Protein AF-A0A8T3LHF5-F1 (afdb_monomer_lite)

Radius of gyration: 14.88 Å; chains: 1; bounding box: 32×32×38 Å

Structure (mmCIF, N/CA/C/O backbone):
data_AF-A0A8T3LHF5-F1
#
_entry.id   AF-A0A8T3LHF5-F1
#
loop_
_atom_site.group_PDB
_atom_site.id
_atom_site.type_symbol
_atom_site.label_atom_id
_atom_site.label_alt_id
_atom_site.label_comp_id
_atom_site.label_asym_id
_atom_site.label_entity_id
_atom_site.label_seq_id
_atom_site.pdbx_PDB_ins_code
_atom_site.Cartn_x
_atom_site.Cartn_y
_atom_site.Cartn_z
_atom_site.occupancy
_atom_site.B_iso_or_equiv
_atom_site.auth_seq_id
_atom_site.auth_comp_id
_atom_site.auth_asym_id
_atom_site.auth_atom_id
_atom_site.pdbx_PDB_model_num
ATOM 1 N N . GLY A 1 1 ? -6.760 -23.234 -7.760 1.00 38.03 1 GLY A N 1
ATOM 2 C CA . GLY A 1 1 ? -5.769 -22.471 -6.976 1.00 38.03 1 GLY A CA 1
ATOM 3 C C . GLY A 1 1 ? -5.540 -21.129 -7.633 1.00 38.03 1 GLY A C 1
ATOM 4 O O . GLY A 1 1 ? -5.499 -21.087 -8.856 1.00 38.03 1 GLY A O 1
ATOM 5 N N . MET A 1 2 ? -5.448 -20.053 -6.848 1.00 41.50 2 MET A N 1
ATOM 6 C CA . MET A 1 2 ? -5.360 -18.657 -7.319 1.00 41.50 2 MET A CA 1
ATOM 7 C C . MET A 1 2 ? -4.242 -18.414 -8.353 1.00 41.50 2 MET A C 1
ATOM 9 O O . MET A 1 2 ? -4.425 -17.607 -9.254 1.00 41.50 2 MET A O 1
ATOM 13 N N . VAL A 1 3 ? -3.176 -19.219 -8.313 1.00 47.66 3 VAL A N 1
ATOM 14 C CA . VAL A 1 3 ? -2.056 -19.230 -9.271 1.00 47.66 3 VAL A CA 1
ATOM 15 C C . VAL A 1 3 ? -2.478 -19.565 -10.715 1.00 47.66 3 VAL A C 1
ATOM 17 O O . VAL A 1 3 ? -1.915 -19.029 -11.660 1.00 47.66 3 VAL A O 1
ATOM 20 N N . MET A 1 4 ? -3.511 -20.393 -10.925 1.00 42.16 4 MET A N 1
ATOM 21 C CA . MET A 1 4 ? -3.904 -20.839 -12.277 1.00 42.16 4 MET A CA 1
ATOM 22 C C . MET A 1 4 ? -4.652 -19.766 -13.082 1.00 42.16 4 MET A C 1
ATOM 24 O O . MET A 1 4 ? -4.624 -19.797 -14.311 1.00 42.16 4 MET A O 1
ATOM 28 N N . ARG A 1 5 ? -5.302 -18.799 -12.415 1.00 49.06 5 ARG A N 1
ATOM 29 C CA . ARG A 1 5 ? -6.073 -17.739 -13.095 1.00 49.06 5 ARG A CA 1
ATOM 30 C C . ARG A 1 5 ? -5.198 -16.622 -13.670 1.00 49.06 5 ARG A C 1
ATOM 32 O O . ARG A 1 5 ? -5.636 -15.944 -14.592 1.00 49.06 5 ARG A O 1
ATOM 39 N N . LEU A 1 6 ? -3.960 -16.490 -13.186 1.00 44.12 6 LEU A N 1
ATOM 40 C CA . LEU A 1 6 ? -2.975 -15.525 -13.687 1.00 44.12 6 LEU A CA 1
ATOM 41 C C . LEU A 1 6 ? -2.418 -15.892 -15.074 1.00 44.12 6 LEU A C 1
ATOM 43 O O . LEU A 1 6 ? -1.919 -15.025 -15.778 1.00 44.12 6 LEU A O 1
ATOM 47 N N . SER A 1 7 ? -2.548 -17.149 -15.512 1.00 44.31 7 SER A N 1
ATOM 48 C CA . SER A 1 7 ? -1.968 -17.604 -16.787 1.00 44.31 7 SER A CA 1
ATOM 49 C C . SER A 1 7 ? -2.658 -17.056 -18.050 1.00 44.31 7 SER A C 1
ATOM 51 O O . SER A 1 7 ? -2.116 -17.192 -19.144 1.00 44.31 7 SER A O 1
ATOM 53 N N . THR A 1 8 ? -3.825 -16.413 -17.920 1.00 43.97 8 THR A N 1
ATOM 54 C CA . THR A 1 8 ? -4.697 -16.075 -19.064 1.00 43.97 8 THR A CA 1
ATOM 55 C C . THR A 1 8 ? -4.679 -14.606 -19.503 1.00 43.97 8 THR A C 1
ATOM 57 O O . THR A 1 8 ? -5.377 -14.271 -20.454 1.00 43.97 8 THR A O 1
ATOM 60 N N . MET A 1 9 ? -3.919 -13.717 -18.853 1.00 48.16 9 MET A N 1
ATOM 61 C CA . MET A 1 9 ? -3.980 -12.264 -19.122 1.00 48.16 9 MET A CA 1
ATOM 62 C C . MET A 1 9 ? -2.642 -11.667 -19.576 1.00 48.16 9 MET A C 1
ATOM 64 O O . MET A 1 9 ? -2.304 -10.535 -19.248 1.00 48.16 9 MET A O 1
ATOM 68 N N . ASN A 1 10 ? -1.869 -12.424 -20.355 1.00 56.53 10 ASN A N 1
ATOM 69 C CA . ASN A 1 10 ? -0.615 -11.927 -20.907 1.00 56.53 10 ASN A CA 1
ATOM 70 C C . ASN A 1 10 ? -0.884 -11.157 -22.210 1.00 56.53 10 ASN A C 1
ATOM 72 O O . ASN A 1 10 ? -1.517 -11.711 -23.110 1.00 56.53 10 ASN A O 1
ATOM 76 N N . SER A 1 11 ? -0.320 -9.946 -22.327 1.00 50.97 11 SER A N 1
ATOM 77 C CA . SER A 1 11 ? -0.221 -9.070 -23.525 1.00 50.97 11 SER A CA 1
ATOM 78 C C . SER A 1 11 ? -1.058 -7.780 -23.512 1.00 50.97 11 SER A C 1
ATOM 80 O O . SER A 1 11 ? -1.743 -7.480 -24.487 1.00 50.97 11 SER A O 1
ATOM 82 N N . GLN A 1 12 ? -0.964 -6.955 -22.466 1.00 53.00 12 GLN A N 1
ATOM 83 C CA . GLN A 1 12 ? -1.277 -5.525 -22.604 1.00 53.00 12 GLN A CA 1
ATOM 84 C C . GLN A 1 12 ? -0.074 -4.685 -22.180 1.00 53.00 12 GLN A C 1
ATOM 86 O O . GLN A 1 12 ? 0.414 -4.778 -21.055 1.00 53.00 12 GLN A O 1
ATOM 91 N N . THR A 1 13 ? 0.441 -3.896 -23.121 1.00 54.91 13 THR A N 1
ATOM 92 C CA . THR A 1 13 ? 1.416 -2.837 -22.863 1.00 54.91 13 THR A CA 1
ATOM 93 C C . THR A 1 13 ? 0.815 -1.849 -21.871 1.00 54.91 13 THR A C 1
ATOM 95 O O . THR A 1 13 ? -0.313 -1.393 -22.039 1.00 54.91 13 THR A O 1
ATOM 98 N N . MET A 1 14 ? 1.566 -1.552 -20.818 1.00 59.44 14 MET A N 1
ATOM 99 C CA . MET A 1 14 ? 1.076 -0.780 -19.682 1.00 59.44 14 MET A CA 1
ATOM 100 C C . MET A 1 14 ? 0.979 0.718 -19.999 1.00 59.44 14 MET A C 1
ATOM 102 O O . MET A 1 14 ? 1.884 1.244 -20.648 1.00 59.44 14 MET A O 1
ATOM 106 N N . PRO A 1 15 ? -0.056 1.424 -19.506 1.00 62.97 15 PRO A N 1
ATOM 107 C CA . PRO A 1 15 ? -0.109 2.883 -19.556 1.00 62.97 15 PRO A CA 1
ATOM 108 C C . PRO A 1 15 ? 1.027 3.503 -18.725 1.00 62.97 15 PRO A C 1
ATOM 110 O O . PRO A 1 15 ? 1.226 3.109 -17.574 1.00 62.97 15 PRO A O 1
ATOM 113 N N . GLU A 1 16 ? 1.727 4.506 -19.267 1.00 67.12 16 GLU A N 1
ATOM 114 C CA . GLU A 1 16 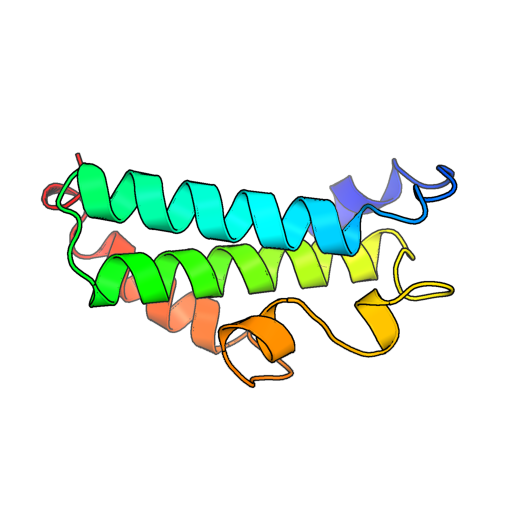? 2.883 5.180 -18.631 1.00 67.12 16 GLU A CA 1
ATOM 115 C C . GLU A 1 16 ? 2.580 5.754 -17.233 1.00 67.12 16 GLU A C 1
ATOM 117 O O . GLU A 1 16 ? 3.478 5.901 -16.407 1.00 67.12 16 GLU A O 1
ATOM 122 N N . HIS A 1 17 ? 1.306 6.023 -16.936 1.00 77.00 17 HIS A N 1
ATOM 123 C CA . HIS A 1 17 ? 0.861 6.648 -15.690 1.00 77.00 17 HIS A CA 1
ATOM 124 C C . HIS A 1 17 ? 0.138 5.701 -14.727 1.00 77.00 17 HIS A C 1
ATOM 126 O O . HIS A 1 17 ? -0.404 6.168 -13.726 1.00 77.00 17 HIS A O 1
ATOM 132 N N . LEU A 1 18 ? 0.122 4.384 -14.979 1.00 81.25 18 LEU A N 1
ATOM 133 C CA . LEU A 1 18 ? -0.677 3.477 -14.148 1.00 81.25 18 LEU A CA 1
ATOM 134 C C . LEU A 1 18 ? -0.237 3.483 -12.679 1.00 81.25 18 LEU A C 1
ATOM 136 O O . LEU A 1 18 ? -1.087 3.502 -11.800 1.00 81.25 18 LEU A O 1
ATOM 140 N N . PHE A 1 19 ? 1.070 3.499 -12.396 1.00 85.38 19 PHE A N 1
ATOM 141 C CA . PHE A 1 19 ? 1.549 3.523 -11.009 1.00 85.38 19 PHE A CA 1
ATOM 142 C C . PHE A 1 19 ? 1.032 4.754 -10.255 1.00 85.38 19 PHE A C 1
ATOM 144 O O . PHE A 1 19 ? 0.483 4.625 -9.166 1.00 85.38 19 PHE A O 1
ATOM 151 N N . ALA A 1 20 ? 1.146 5.937 -10.866 1.00 87.56 20 ALA A N 1
ATOM 152 C CA . ALA A 1 20 ? 0.647 7.176 -10.280 1.00 87.56 20 ALA A CA 1
ATOM 153 C C . ALA A 1 20 ? -0.873 7.128 -10.070 1.00 87.56 20 ALA A C 1
ATOM 155 O O . ALA A 1 20 ? -1.345 7.493 -8.997 1.00 87.56 20 ALA A O 1
ATOM 156 N N . GLN A 1 21 ? -1.620 6.609 -11.052 1.00 89.00 21 GLN A N 1
ATOM 157 C CA . GLN A 1 21 ? -3.067 6.437 -10.932 1.00 89.00 21 GLN A CA 1
ATOM 158 C C . GLN A 1 21 ? -3.426 5.530 -9.752 1.00 89.00 21 GLN A C 1
ATOM 160 O O . GLN A 1 21 ? -4.262 5.896 -8.936 1.00 89.00 21 GLN A O 1
ATOM 165 N N .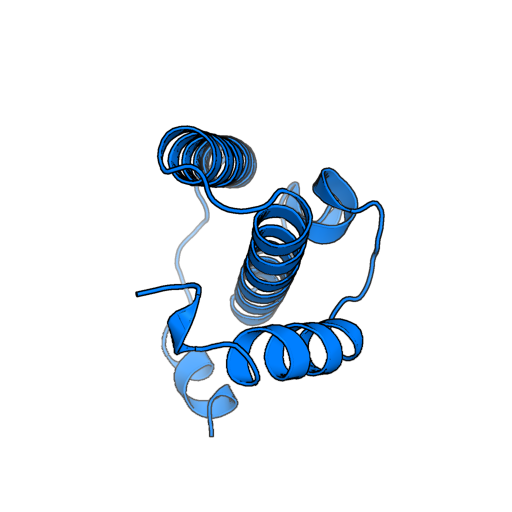 VAL A 1 22 ? -2.756 4.384 -9.609 1.00 90.62 22 VAL A N 1
ATOM 166 C CA . VAL A 1 22 ? -3.043 3.452 -8.513 1.00 90.62 22 VAL A CA 1
ATOM 167 C C . VAL A 1 22 ? -2.673 4.049 -7.153 1.00 90.62 22 VAL A C 1
ATOM 169 O O . VAL A 1 22 ? -3.409 3.850 -6.191 1.00 90.62 22 VAL A O 1
ATOM 172 N N . VAL A 1 23 ? -1.585 4.818 -7.052 1.00 92.56 23 VAL A N 1
ATOM 173 C CA . VAL A 1 23 ? -1.257 5.563 -5.822 1.00 92.56 23 VAL A CA 1
ATOM 174 C C . VAL A 1 23 ? -2.390 6.526 -5.458 1.00 92.56 23 VAL A C 1
ATOM 176 O O . VAL A 1 23 ? -2.831 6.535 -4.307 1.00 92.56 23 VAL A O 1
ATOM 179 N N . THR A 1 24 ? -2.895 7.290 -6.428 1.00 93.94 24 THR A N 1
ATOM 180 C CA . THR A 1 24 ? -4.035 8.194 -6.224 1.00 93.94 24 THR A CA 1
ATOM 181 C C . THR A 1 24 ? -5.298 7.436 -5.812 1.00 93.94 24 THR A C 1
ATOM 183 O O . THR A 1 24 ? -5.968 7.844 -4.865 1.00 93.94 24 THR A O 1
ATOM 186 N N . ASP A 1 25 ? -5.600 6.310 -6.455 1.00 93.62 25 ASP A N 1
ATOM 187 C CA . ASP A 1 25 ? -6.783 5.505 -6.141 1.00 93.62 25 ASP A CA 1
ATOM 188 C C . ASP A 1 25 ? -6.703 4.911 -4.725 1.00 93.62 25 ASP A C 1
ATOM 190 O O . ASP A 1 25 ? -7.683 4.940 -3.980 1.00 93.62 25 ASP A O 1
ATOM 194 N N . VAL A 1 26 ? -5.527 4.426 -4.307 1.00 94.88 26 VAL A N 1
ATOM 195 C CA . VAL A 1 26 ? -5.301 3.914 -2.943 1.00 94.88 26 VAL A CA 1
ATOM 196 C C . VAL A 1 26 ? -5.509 5.017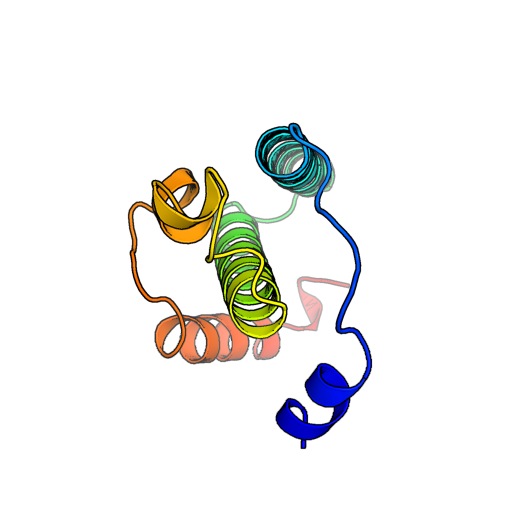 -1.900 1.00 94.88 26 VAL A C 1
ATOM 198 O O . VAL A 1 26 ? -6.159 4.772 -0.882 1.00 94.88 26 VAL A O 1
ATOM 201 N N . GLN A 1 27 ? -5.015 6.232 -2.157 1.00 96.44 27 GLN A N 1
ATOM 202 C CA . GLN A 1 27 ? -5.232 7.390 -1.279 1.00 96.44 27 GLN A CA 1
ATOM 203 C C . GLN A 1 27 ? -6.711 7.788 -1.205 1.00 96.44 27 GLN A C 1
ATOM 205 O O . GLN A 1 27 ? -7.214 8.086 -0.122 1.00 96.44 27 GLN A O 1
ATOM 210 N N . ALA A 1 28 ? -7.426 7.751 -2.332 1.00 95.75 28 ALA A N 1
ATOM 211 C CA . ALA A 1 28 ? -8.854 8.052 -2.373 1.00 95.75 28 ALA A CA 1
ATOM 212 C C . ALA A 1 28 ? -9.677 7.034 -1.565 1.00 95.75 28 ALA A C 1
ATOM 214 O O . ALA A 1 28 ? -10.585 7.419 -0.828 1.00 95.75 28 ALA A O 1
ATOM 215 N N . VAL A 1 29 ? -9.341 5.741 -1.648 1.00 93.12 29 VAL A N 1
ATOM 216 C CA . VAL A 1 29 ? -9.994 4.700 -0.837 1.00 93.12 29 VAL A CA 1
ATOM 217 C C . VAL A 1 29 ? -9.697 4.887 0.650 1.00 93.12 29 VAL A C 1
ATOM 219 O O . VAL A 1 29 ? -10.602 4.763 1.472 1.00 93.12 29 VAL A O 1
ATOM 222 N N . GLU A 1 30 ? -8.457 5.213 1.016 1.00 94.94 30 GLU A N 1
ATOM 223 C CA . GLU A 1 30 ? -8.107 5.534 2.403 1.00 94.94 30 GLU A CA 1
AT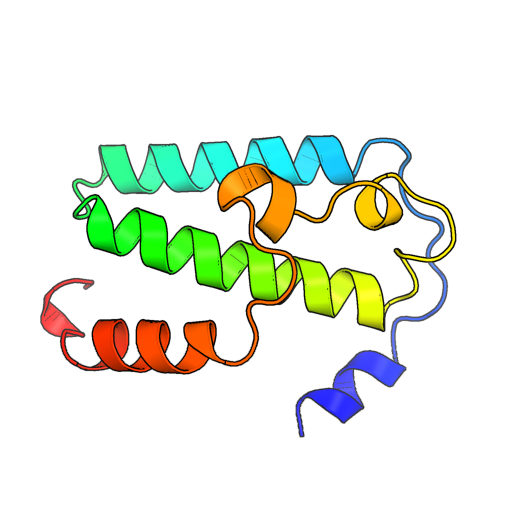OM 224 C C . GLU A 1 30 ? -8.939 6.704 2.939 1.00 94.94 30 GLU A C 1
ATOM 226 O O . GLU A 1 30 ? -9.522 6.586 4.017 1.00 94.94 30 GLU A O 1
ATOM 231 N N . GLN A 1 31 ? -9.046 7.795 2.177 1.00 96.12 31 GLN A N 1
ATOM 232 C CA . GLN A 1 31 ? -9.853 8.952 2.559 1.00 96.12 31 GLN A CA 1
ATOM 233 C C . GLN A 1 31 ? -11.333 8.579 2.721 1.00 96.12 31 GLN A C 1
ATOM 235 O O . GLN A 1 31 ? -11.950 8.944 3.719 1.00 96.12 31 GLN A O 1
ATOM 240 N N . LEU A 1 32 ? -11.890 7.792 1.797 1.00 95.88 32 LEU A N 1
ATOM 241 C CA . LEU A 1 32 ? -13.272 7.322 1.886 1.00 95.88 32 LEU A CA 1
ATOM 242 C C . LEU A 1 32 ? -13.524 6.526 3.177 1.00 95.88 32 LEU A C 1
ATOM 244 O O . LEU A 1 32 ? -14.536 6.729 3.846 1.00 95.88 32 LEU A O 1
ATOM 248 N N . LEU A 1 33 ? -12.606 5.631 3.550 1.00 92.81 33 LEU A N 1
ATOM 249 C CA . LEU A 1 33 ? -12.726 4.850 4.784 1.00 92.81 33 LEU A CA 1
ATOM 250 C C . LEU A 1 33 ? -12.602 5.735 6.034 1.00 92.81 33 LEU A C 1
ATOM 252 O O . LEU A 1 33 ? -13.290 5.495 7.027 1.00 92.81 33 LEU A O 1
ATOM 256 N N . GLN A 1 34 ? -11.768 6.776 5.993 1.00 95.00 34 GLN A N 1
ATOM 257 C CA . GLN A 1 34 ? -11.682 7.760 7.076 1.00 95.00 34 GLN A CA 1
ATOM 258 C C . GLN A 1 34 ? -12.999 8.535 7.227 1.00 95.00 34 GLN A C 1
ATOM 260 O O . GLN A 1 34 ? -13.502 8.673 8.340 1.00 95.00 34 GLN A O 1
ATOM 265 N N . GLU A 1 35 ? -13.591 8.987 6.119 1.00 95.88 35 GLU A N 1
ATOM 266 C CA . GLU A 1 35 ? -14.873 9.708 6.101 1.00 95.88 35 GLU A CA 1
ATOM 267 C C . GLU A 1 35 ? -16.040 8.841 6.596 1.00 95.88 35 GLU A C 1
ATOM 269 O O . GLU A 1 35 ? -16.957 9.341 7.248 1.00 95.88 35 GLU A O 1
ATOM 274 N N . GLN A 1 36 ? -15.984 7.531 6.351 1.00 93.50 36 GLN A N 1
ATOM 275 C CA . GLN A 1 36 ? -16.949 6.556 6.870 1.00 93.50 36 GLN A CA 1
ATOM 276 C C . GLN A 1 36 ? -16.729 6.202 8.353 1.00 93.50 36 GLN A C 1
ATOM 278 O O . GLN A 1 36 ? -17.528 5.468 8.931 1.00 93.50 36 GLN A O 1
ATOM 283 N N . GLY A 1 37 ? -15.679 6.730 8.990 1.00 91.62 37 GLY A N 1
ATOM 284 C CA . GLY A 1 37 ? -15.420 6.554 10.419 1.00 91.62 37 GLY A CA 1
ATOM 285 C C . GLY A 1 37 ? -14.763 5.224 10.791 1.00 91.62 37 GLY A C 1
ATOM 286 O O . GLY A 1 37 ? -14.842 4.817 11.953 1.00 91.62 37 GLY A O 1
ATOM 287 N N . TYR A 1 38 ? -14.109 4.540 9.846 1.00 89.44 38 TYR A N 1
ATOM 288 C CA . TYR A 1 38 ? -13.340 3.336 10.163 1.00 89.44 38 TYR A CA 1
ATOM 289 C C . TYR A 1 38 ? -12.133 3.665 11.048 1.00 89.44 38 TYR A C 1
ATOM 291 O O . TYR A 1 38 ? -11.510 4.722 10.950 1.00 89.44 38 TYR A O 1
ATOM 299 N N . GLU A 1 39 ? -11.773 2.727 11.921 1.00 90.62 39 GLU A N 1
ATOM 300 C CA . GLU A 1 39 ? -10.648 2.912 12.832 1.00 90.62 39 GLU A CA 1
ATOM 301 C C . GLU A 1 39 ? -9.312 3.019 12.066 1.00 90.62 39 GLU A C 1
ATOM 303 O O . GLU A 1 39 ? -9.046 2.191 11.190 1.00 90.62 39 GLU A O 1
ATOM 308 N N . PRO A 1 40 ? -8.402 3.944 12.433 1.00 91.19 40 PRO A N 1
ATOM 309 C CA . PRO A 1 40 ? -7.125 4.119 11.737 1.00 91.19 40 PRO A CA 1
ATOM 310 C C . PRO A 1 40 ? -6.301 2.831 11.594 1.00 91.19 40 PRO A C 1
ATOM 312 O O . PRO A 1 40 ? -5.734 2.572 10.535 1.00 91.19 40 PRO A O 1
ATOM 315 N N . GLY A 1 41 ? -6.265 1.980 12.628 1.00 89.75 41 GLY A N 1
ATOM 316 C CA . GLY A 1 41 ? -5.543 0.703 12.576 1.00 89.75 41 GLY A CA 1
ATOM 317 C C . GLY A 1 41 ? -6.097 -0.266 11.524 1.00 89.75 41 GLY A C 1
ATOM 318 O O . GLY A 1 41 ? -5.343 -1.027 10.912 1.00 89.75 41 GLY A O 1
ATOM 319 N N . VAL A 1 42 ? -7.401 -0.202 11.266 1.00 87.88 42 VAL A N 1
ATOM 320 C CA . VAL A 1 42 ? -8.108 -1.024 10.276 1.00 87.88 42 VAL A CA 1
ATOM 321 C C . VAL A 1 42 ? -7.824 -0.514 8.878 1.00 87.88 42 VAL A C 1
ATOM 323 O O . VAL A 1 42 ? -7.482 -1.306 8.006 1.00 87.88 42 VAL A O 1
ATOM 326 N N . ILE A 1 43 ? -7.873 0.804 8.689 1.00 92.31 43 ILE A N 1
ATOM 327 C CA . ILE A 1 43 ? -7.545 1.455 7.417 1.00 92.31 43 ILE A CA 1
ATOM 328 C C . ILE A 1 43 ? -6.096 1.148 7.020 1.00 92.31 43 ILE A C 1
ATOM 330 O O . ILE A 1 43 ? -5.839 0.742 5.888 1.00 92.31 43 ILE A O 1
ATOM 334 N N . ILE A 1 44 ? -5.153 1.237 7.965 1.00 92.69 44 ILE A N 1
ATOM 335 C CA . ILE A 1 44 ? -3.743 0.880 7.735 1.00 92.69 44 ILE A CA 1
ATOM 336 C C . ILE A 1 44 ? -3.605 -0.600 7.357 1.00 92.69 44 ILE A C 1
ATOM 338 O O . ILE A 1 44 ? -2.871 -0.929 6.424 1.00 92.69 44 ILE A O 1
ATOM 342 N N . SER A 1 45 ? -4.308 -1.493 8.061 1.00 91.00 45 SER A N 1
ATOM 343 C CA . SER A 1 45 ? -4.275 -2.935 7.782 1.00 91.00 45 SER A CA 1
ATOM 344 C C . SER A 1 45 ? -4.857 -3.258 6.405 1.00 91.00 45 SER A C 1
ATOM 346 O O . SER A 1 45 ? -4.278 -4.042 5.655 1.00 91.00 45 SER A O 1
ATOM 348 N N . PHE A 1 46 ? -5.969 -2.618 6.046 1.00 91.56 46 PHE A N 1
ATOM 349 C CA . PHE A 1 46 ? -6.604 -2.740 4.740 1.00 91.56 46 PHE A CA 1
ATOM 350 C C . PHE A 1 46 ? -5.687 -2.236 3.620 1.00 91.56 46 PHE A C 1
ATOM 352 O O . PHE A 1 46 ? -5.450 -2.967 2.657 1.00 91.56 46 PHE A O 1
ATOM 359 N N . ARG A 1 47 ? -5.105 -1.037 3.768 1.00 94.50 47 ARG A N 1
ATOM 360 C CA . ARG A 1 47 ? -4.165 -0.462 2.793 1.00 94.50 47 ARG A CA 1
ATOM 361 C C . ARG A 1 47 ? -2.960 -1.372 2.576 1.00 94.50 47 ARG A C 1
ATOM 363 O O . ARG A 1 47 ? -2.571 -1.591 1.432 1.00 94.50 47 ARG A O 1
ATOM 370 N N . TYR A 1 48 ? -2.429 -1.966 3.645 1.00 93.69 48 TYR A N 1
ATOM 371 C CA . TYR A 1 48 ? -1.318 -2.915 3.567 1.00 93.69 48 TYR A CA 1
ATOM 372 C C . TYR A 1 48 ? -1.671 -4.145 2.720 1.00 93.69 48 TYR A C 1
ATOM 374 O O . TYR A 1 48 ? -0.914 -4.538 1.827 1.00 93.69 48 TYR A O 1
ATOM 382 N N . ILE A 1 49 ? -2.833 -4.749 2.987 1.00 91.12 49 ILE A N 1
ATOM 383 C CA . ILE A 1 49 ? -3.320 -5.923 2.251 1.00 91.12 49 ILE A CA 1
ATOM 384 C C . ILE A 1 49 ? -3.552 -5.567 0.780 1.00 91.12 49 ILE A C 1
ATOM 386 O O . ILE A 1 49 ? -3.128 -6.316 -0.100 1.00 91.12 49 ILE A O 1
ATOM 390 N N . LEU A 1 50 ? -4.166 -4.412 0.510 1.00 91.38 50 LEU A N 1
ATOM 391 C CA . LEU A 1 50 ? -4.419 -3.924 -0.844 1.00 91.38 50 LEU A CA 1
ATOM 392 C C . LEU A 1 50 ? -3.112 -3.698 -1.619 1.00 91.38 50 LEU A C 1
ATOM 394 O O . LEU A 1 50 ? -2.978 -4.203 -2.731 1.00 91.38 50 LEU A O 1
ATOM 398 N N . CYS A 1 51 ? -2.130 -3.014 -1.023 1.00 92.06 51 CYS A N 1
ATOM 399 C CA . CYS A 1 51 ? -0.819 -2.788 -1.642 1.00 92.06 51 CYS A CA 1
ATOM 400 C C . CYS A 1 51 ? -0.113 -4.110 -1.956 1.00 92.06 51 CYS A C 1
ATOM 402 O O . CYS A 1 51 ? 0.359 -4.296 -3.073 1.00 92.06 51 CYS A O 1
ATOM 404 N N . THR A 1 52 ? -0.108 -5.051 -1.004 1.00 90.75 52 THR A N 1
ATOM 405 C CA . THR A 1 52 ? 0.510 -6.372 -1.201 1.00 90.75 52 THR A CA 1
ATOM 406 C C . THR A 1 52 ? -0.163 -7.135 -2.344 1.00 90.75 52 THR A C 1
ATOM 408 O O . THR A 1 52 ? 0.514 -7.713 -3.188 1.00 90.75 52 THR A O 1
ATOM 411 N N . PHE A 1 53 ? -1.497 -7.121 -2.411 1.00 89.06 53 PHE A N 1
ATOM 412 C CA . PHE A 1 53 ? -2.239 -7.796 -3.476 1.00 89.06 53 PHE A CA 1
ATOM 413 C C . PHE A 1 53 ? -1.931 -7.220 -4.863 1.00 89.06 53 PHE A C 1
ATOM 415 O O . PHE A 1 53 ? -1.711 -7.978 -5.810 1.00 89.06 53 PHE A O 1
ATOM 422 N N . ILE A 1 54 ? -1.911 -5.891 -4.990 1.00 87.88 54 ILE A N 1
ATOM 423 C CA . ILE A 1 54 ? -1.641 -5.233 -6.271 1.00 87.88 54 ILE A CA 1
ATOM 424 C C . ILE A 1 54 ? -0.178 -5.448 -6.686 1.00 87.88 54 ILE A C 1
ATOM 426 O O . ILE A 1 54 ? 0.065 -5.736 -7.856 1.00 87.88 54 ILE A O 1
ATOM 430 N N . ASP A 1 55 ? 0.779 -5.370 -5.755 1.00 86.38 55 ASP A N 1
ATOM 431 C CA . ASP A 1 55 ? 2.199 -5.632 -6.034 1.00 86.38 55 ASP A CA 1
ATOM 432 C C . ASP A 1 55 ? 2.418 -7.056 -6.581 1.00 86.38 55 ASP A C 1
ATOM 434 O O . ASP A 1 55 ? 3.085 -7.235 -7.602 1.00 86.38 55 ASP A O 1
ATOM 438 N N . GLU A 1 56 ? 1.790 -8.066 -5.972 1.00 84.94 56 GLU A N 1
ATOM 439 C CA . GLU A 1 56 ? 1.848 -9.458 -6.443 1.00 84.94 56 GLU A CA 1
ATOM 440 C C . GLU A 1 56 ? 1.162 -9.644 -7.806 1.00 84.94 56 GLU A C 1
ATOM 442 O O . GLU A 1 56 ? 1.672 -10.351 -8.679 1.00 84.94 56 GLU A O 1
ATOM 447 N N . ALA A 1 57 ? 0.021 -8.984 -8.035 1.00 83.88 57 ALA A N 1
ATOM 448 C CA . ALA A 1 57 ? -0.644 -9.001 -9.336 1.00 83.88 57 ALA A CA 1
ATOM 449 C C . ALA A 1 57 ? 0.223 -8.338 -10.419 1.00 83.88 57 ALA A C 1
ATOM 451 O O . ALA A 1 57 ? 0.311 -8.851 -11.537 1.00 83.88 57 ALA A O 1
ATOM 452 N N . ALA A 1 58 ? 0.896 -7.236 -10.093 1.00 79.81 58 ALA A N 1
ATOM 453 C CA . ALA A 1 58 ? 1.800 -6.546 -11.002 1.00 79.81 58 ALA A CA 1
ATOM 454 C C . ALA A 1 58 ? 3.011 -7.406 -11.369 1.00 79.81 58 ALA A C 1
ATOM 456 O O . ALA A 1 58 ? 3.375 -7.496 -12.547 1.00 79.81 58 ALA A O 1
ATOM 457 N N . LEU A 1 59 ? 3.591 -8.091 -10.383 1.00 79.62 59 LEU A N 1
ATOM 458 C CA . LEU A 1 59 ? 4.667 -9.052 -10.597 1.00 79.62 59 LEU A CA 1
ATOM 459 C C . LEU A 1 59 ? 4.201 -10.223 -11.478 1.00 79.62 59 LEU A C 1
ATOM 461 O O . LEU A 1 59 ? 4.848 -10.547 -12.475 1.00 79.62 59 LEU A O 1
ATOM 465 N N . GLY A 1 60 ? 3.043 -10.812 -11.166 1.00 75.56 60 GLY A N 1
ATOM 466 C CA . GLY A 1 60 ? 2.481 -11.955 -11.891 1.00 75.56 60 GLY A CA 1
ATOM 467 C C . GLY A 1 60 ? 2.110 -11.665 -13.350 1.00 75.56 60 GLY A C 1
ATOM 468 O O . GLY A 1 60 ? 2.209 -12.557 -14.189 1.00 75.56 60 GLY A O 1
ATOM 469 N N . ASN A 1 61 ? 1.734 -10.424 -13.673 1.00 70.75 61 ASN A N 1
ATOM 470 C CA . ASN A 1 61 ? 1.416 -9.990 -15.040 1.00 70.75 61 ASN A CA 1
ATOM 471 C C . ASN A 1 61 ? 2.630 -9.413 -15.799 1.00 70.75 61 ASN A C 1
ATOM 473 O O . ASN A 1 61 ? 2.479 -8.861 -16.890 1.00 70.75 61 ASN A O 1
ATOM 477 N N . GLY A 1 62 ? 3.841 -9.506 -15.238 1.00 66.62 62 GLY A N 1
ATOM 478 C CA . GLY A 1 62 ? 5.061 -9.011 -15.883 1.00 66.62 62 GLY A CA 1
ATOM 479 C C . GLY A 1 62 ? 5.126 -7.485 -16.013 1.00 66.62 62 GLY A C 1
ATOM 480 O O . GLY A 1 62 ? 5.961 -6.961 -16.757 1.00 66.62 62 GLY A O 1
ATOM 481 N N . TRP A 1 63 ? 4.289 -6.748 -15.275 1.00 68.38 63 TRP A N 1
ATOM 482 C CA . TRP A 1 63 ? 4.338 -5.281 -15.205 1.00 68.38 63 TRP A CA 1
ATOM 483 C C . TRP A 1 63 ? 5.631 -4.794 -14.536 1.00 68.38 63 TRP A C 1
ATOM 485 O O . TRP A 1 63 ? 6.031 -3.642 -14.708 1.00 68.38 63 TRP A O 1
ATOM 495 N N . SER A 1 64 ? 6.327 -5.702 -13.850 1.00 60.34 64 SER A N 1
ATOM 496 C CA . SER A 1 64 ? 7.641 -5.529 -13.240 1.00 60.34 64 SER A CA 1
ATOM 497 C C . SER A 1 64 ? 8.822 -5.644 -14.211 1.00 60.34 64 SER A C 1
ATOM 499 O O . SER A 1 64 ? 9.943 -5.776 -13.743 1.00 60.34 64 SER A O 1
ATOM 501 N N . ASN A 1 65 ? 8.641 -5.674 -15.535 1.00 57.22 65 ASN A N 1
ATOM 502 C CA . ASN A 1 65 ? 9.787 -5.809 -16.453 1.00 57.22 65 ASN A CA 1
ATOM 503 C C . ASN A 1 65 ? 10.183 -4.512 -17.176 1.00 57.22 65 ASN A C 1
ATOM 505 O O . ASN A 1 65 ? 11.236 -4.495 -17.812 1.00 57.22 65 ASN A O 1
ATOM 509 N N . LYS A 1 66 ? 9.397 -3.423 -17.078 1.00 54.97 66 LYS A N 1
ATOM 510 C CA . LYS A 1 66 ? 9.726 -2.126 -17.718 1.00 54.97 66 LYS A CA 1
ATOM 511 C C . LYS A 1 66 ? 9.317 -0.846 -16.961 1.00 54.97 66 LYS A C 1
ATOM 513 O O . LYS A 1 66 ? 9.532 0.235 -17.497 1.00 54.97 66 LYS A O 1
ATOM 518 N N . ASN A 1 67 ? 8.754 -0.929 -15.750 1.00 60.84 67 ASN A N 1
ATOM 519 C CA . ASN A 1 67 ? 7.995 0.190 -15.163 1.00 60.84 67 ASN A CA 1
ATOM 520 C C .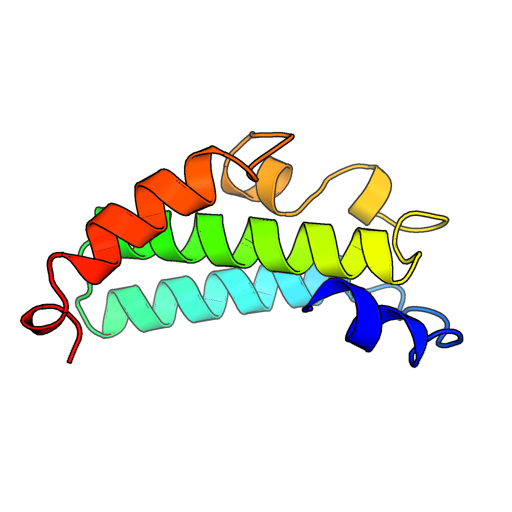 ASN A 1 67 ? 8.513 0.679 -13.798 1.00 60.84 67 ASN A C 1
ATOM 522 O O . ASN A 1 67 ? 9.282 -0.004 -13.124 1.00 60.84 67 ASN A O 1
ATOM 526 N N . GLU A 1 68 ? 8.002 1.840 -13.363 1.00 65.62 68 GLU A N 1
ATOM 527 C CA . GLU A 1 68 ? 8.185 2.435 -12.023 1.00 65.62 68 GLU A CA 1
ATOM 528 C C . GLU A 1 68 ? 7.916 1.450 -10.872 1.00 65.62 68 GLU A C 1
ATOM 530 O O . GLU A 1 68 ? 8.576 1.519 -9.841 1.00 65.62 68 GLU A O 1
ATOM 535 N N . TRP A 1 69 ? 7.045 0.458 -11.090 1.00 75.38 69 TRP A N 1
ATOM 536 C CA . TRP A 1 69 ? 6.749 -0.612 -10.129 1.00 75.38 69 TRP A CA 1
ATOM 537 C C . TRP A 1 69 ? 7.975 -1.449 -9.721 1.00 75.38 69 TRP A C 1
ATOM 539 O O . TRP A 1 69 ? 8.000 -2.021 -8.636 1.00 75.38 69 TRP A O 1
ATOM 549 N N . ILE A 1 70 ? 9.003 -1.514 -10.578 1.00 67.12 70 ILE A N 1
ATOM 550 C CA . ILE A 1 70 ? 10.301 -2.140 -10.265 1.00 67.12 70 ILE A CA 1
ATOM 551 C C . ILE A 1 70 ? 11.098 -1.279 -9.296 1.00 67.12 70 ILE A C 1
ATOM 553 O O . ILE A 1 70 ? 11.788 -1.794 -8.421 1.00 67.12 70 ILE A O 1
ATOM 557 N N . LYS A 1 71 ? 11.056 0.040 -9.505 1.00 71.62 71 LYS A N 1
ATOM 558 C CA . LYS A 1 71 ? 11.838 0.998 -8.724 1.00 71.62 71 LYS A CA 1
ATOM 559 C C . LYS A 1 71 ? 11.258 1.140 -7.325 1.00 71.62 71 LYS A C 1
ATOM 561 O O . LYS A 1 71 ? 12.015 1.275 -6.370 1.00 71.62 71 LYS A O 1
ATOM 566 N N . GLN A 1 72 ? 9.932 1.107 -7.216 1.00 81.50 72 GLN A N 1
ATOM 567 C CA . GLN A 1 72 ? 9.228 1.268 -5.957 1.00 81.50 72 GLN A CA 1
ATOM 568 C C . GLN A 1 72 ? 7.861 0.579 -6.023 1.00 81.50 72 GLN A C 1
ATOM 570 O O . GLN A 1 72 ? 6.986 1.001 -6.774 1.00 81.50 72 GLN A O 1
ATOM 575 N N . SER A 1 73 ? 7.666 -0.472 -5.226 1.00 88.00 73 SER A N 1
ATOM 576 C CA . SER A 1 73 ? 6.358 -1.118 -5.090 1.00 88.00 73 SER A CA 1
ATOM 577 C C . SER A 1 73 ? 5.393 -0.246 -4.273 1.00 88.00 73 SER A C 1
ATOM 579 O O . SER A 1 73 ? 5.820 0.692 -3.586 1.00 88.00 73 SER A O 1
ATOM 581 N N . LEU A 1 74 ? 4.092 -0.543 -4.306 1.00 90.00 74 LEU A N 1
ATOM 582 C CA . LEU A 1 74 ? 3.121 0.163 -3.464 1.00 90.00 74 LEU A CA 1
ATOM 583 C C . LEU A 1 74 ? 3.376 -0.099 -1.981 1.00 90.00 74 LEU A C 1
ATOM 585 O O . LEU A 1 74 ? 3.244 0.812 -1.164 1.00 90.00 74 LEU A O 1
ATOM 589 N N . LEU A 1 75 ? 3.779 -1.318 -1.622 1.00 91.19 75 LEU A N 1
ATOM 590 C CA . LEU A 1 75 ? 4.105 -1.663 -0.243 1.00 91.19 75 LEU A CA 1
ATOM 591 C C . LEU A 1 75 ? 5.304 -0.858 0.275 1.00 91.19 75 LEU A C 1
ATOM 593 O O . LEU A 1 75 ? 5.262 -0.333 1.391 1.00 91.19 75 LEU A O 1
ATOM 597 N N . VAL A 1 76 ? 6.326 -0.659 -0.562 1.00 90.81 76 VAL A N 1
ATOM 598 C CA . VAL A 1 76 ? 7.446 0.232 -0.235 1.00 90.81 76 VAL A CA 1
ATOM 599 C C . VAL A 1 76 ? 6.958 1.678 -0.143 1.00 90.81 76 VAL A C 1
ATOM 601 O O . VAL A 1 76 ? 7.287 2.365 0.820 1.00 90.81 76 VAL A O 1
ATOM 604 N N . HIS A 1 77 ? 6.129 2.135 -1.086 1.00 91.81 77 HIS A N 1
ATOM 605 C CA . HIS A 1 77 ? 5.607 3.505 -1.110 1.00 91.81 77 HIS A CA 1
ATOM 606 C C . HIS A 1 77 ? 4.791 3.869 0.143 1.00 91.81 77 HIS A C 1
ATOM 608 O O . HIS A 1 77 ? 5.017 4.921 0.736 1.00 91.81 77 HIS A O 1
ATOM 614 N N . PHE A 1 78 ? 3.853 3.015 0.558 1.00 93.44 78 PHE A N 1
ATOM 615 C CA . PHE A 1 78 ? 2.892 3.325 1.625 1.00 93.44 78 PHE A CA 1
ATOM 616 C C . PHE A 1 78 ? 3.266 2.784 3.005 1.00 93.44 78 PHE A C 1
ATOM 618 O O . PHE A 1 78 ? 2.735 3.260 4.014 1.00 93.44 78 PHE A O 1
ATOM 625 N N . HIS A 1 79 ? 4.114 1.757 3.061 1.00 92.19 79 HIS A N 1
ATOM 626 C CA . HIS A 1 79 ? 4.426 1.034 4.295 1.00 92.19 79 HIS A CA 1
ATOM 627 C C . HIS A 1 79 ? 5.928 0.855 4.531 1.00 92.19 79 HIS A C 1
ATOM 629 O O . HIS A 1 79 ? 6.299 0.336 5.580 1.00 92.19 79 HIS A O 1
ATOM 635 N N . ASN A 1 80 ? 6.784 1.319 3.610 1.00 90.06 80 ASN A N 1
ATOM 636 C CA . ASN A 1 80 ? 8.239 1.172 3.684 1.00 90.06 80 ASN A CA 1
ATOM 637 C C . ASN A 1 80 ? 8.677 -0.291 3.907 1.00 90.06 80 ASN A C 1
ATOM 639 O O . ASN A 1 80 ? 9.655 -0.571 4.599 1.00 90.06 80 ASN A O 1
ATOM 643 N N . GLU A 1 81 ? 7.923 -1.232 3.333 1.00 86.56 81 GLU A N 1
ATOM 644 C CA . GLU A 1 81 ? 8.164 -2.670 3.426 1.00 86.56 81 GLU A CA 1
ATOM 645 C C . GLU A 1 81 ? 8.280 -3.268 2.025 1.00 86.56 81 GLU A C 1
ATOM 647 O O . GLU A 1 81 ? 7.478 -2.968 1.146 1.00 86.56 81 GLU A O 1
ATOM 652 N N . ALA A 1 82 ? 9.280 -4.125 1.814 1.00 78.19 82 ALA A N 1
ATOM 653 C CA . ALA A 1 82 ? 9.511 -4.735 0.508 1.00 78.19 82 ALA A CA 1
ATOM 654 C C . ALA A 1 82 ? 8.602 -5.947 0.258 1.00 78.19 82 ALA A C 1
ATOM 656 O O . ALA A 1 82 ? 8.157 -6.147 -0.867 1.00 78.19 82 ALA A O 1
ATOM 657 N N . TRP A 1 83 ? 8.357 -6.777 1.279 1.00 75.25 83 TRP A N 1
ATOM 658 C CA . TRP A 1 83 ? 7.683 -8.075 1.153 1.00 75.25 83 TRP A CA 1
ATOM 659 C C . TRP A 1 83 ? 6.579 -8.201 2.207 1.00 75.25 83 TRP A C 1
ATOM 661 O O . TRP A 1 83 ? 6.869 -8.168 3.401 1.00 75.25 83 TRP A O 1
ATOM 671 N N . GLY A 1 84 ? 5.326 -8.376 1.770 1.00 76.06 84 GLY A N 1
ATOM 672 C CA . GLY A 1 84 ? 4.162 -8.384 2.668 1.00 76.06 84 GLY A CA 1
ATOM 673 C C . GLY A 1 84 ? 3.455 -9.721 2.861 1.00 76.06 84 GLY A C 1
ATOM 674 O O . GLY A 1 84 ? 2.543 -9.812 3.684 1.00 76.06 84 GLY A O 1
ATOM 675 N N . GLY A 1 85 ? 3.873 -10.767 2.144 1.00 75.44 85 GLY A N 1
ATOM 676 C CA . GLY A 1 85 ? 3.149 -12.040 2.064 1.00 75.44 85 GLY A CA 1
ATOM 677 C C . GLY A 1 85 ? 2.822 -12.684 3.416 1.00 75.44 85 GLY A C 1
ATOM 678 O O . GLY A 1 85 ? 1.711 -13.164 3.600 1.00 75.44 85 GLY A O 1
ATOM 679 N N . GLU A 1 86 ? 3.737 -12.650 4.387 1.00 79.19 86 GLU A N 1
ATOM 680 C CA . GLU A 1 86 ? 3.517 -13.238 5.718 1.00 79.19 86 GLU A CA 1
ATOM 681 C C . GLU A 1 86 ? 2.634 -12.352 6.615 1.00 79.19 86 GLU A C 1
ATOM 683 O O . GLU A 1 86 ? 1.702 -12.825 7.271 1.00 79.19 86 GLU A O 1
ATOM 688 N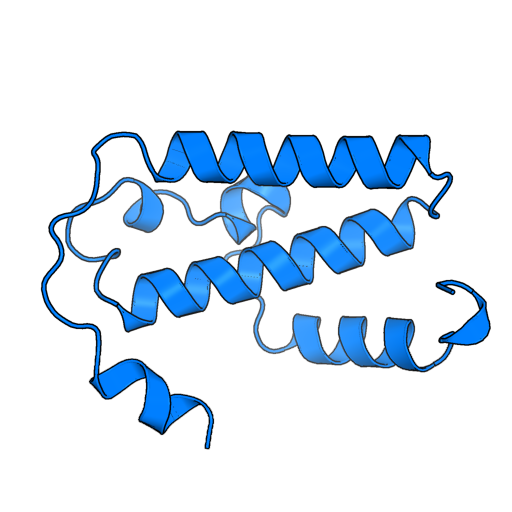 N . LYS A 1 87 ? 2.867 -11.035 6.592 1.00 83.12 87 LYS A N 1
ATOM 689 C CA . LYS A 1 87 ? 2.134 -10.066 7.416 1.00 83.12 87 LYS A CA 1
ATOM 690 C C . LYS A 1 87 ? 0.674 -9.927 6.984 1.00 83.12 87 LYS A C 1
ATOM 692 O O . LYS A 1 87 ? -0.182 -9.701 7.839 1.00 83.12 87 LYS A O 1
ATOM 697 N N . VAL A 1 88 ? 0.363 -10.144 5.702 1.00 84.06 88 VAL A N 1
ATOM 698 C CA . VAL A 1 88 ? -1.019 -10.182 5.193 1.00 84.06 88 VAL A CA 1
ATOM 699 C C . VAL A 1 88 ? -1.869 -11.211 5.937 1.00 84.06 88 VAL A C 1
ATOM 701 O O . VAL A 1 88 ? -2.981 -10.876 6.337 1.00 84.06 88 VAL A O 1
ATOM 704 N N . PHE A 1 89 ? -1.369 -12.424 6.192 1.00 81.31 89 PHE A N 1
ATOM 705 C CA . PHE A 1 89 ? -2.147 -13.447 6.905 1.00 81.31 89 PHE A CA 1
ATOM 706 C C . PHE A 1 89 ? -2.432 -13.048 8.355 1.00 81.31 89 PHE A C 1
ATOM 708 O O . PHE A 1 89 ? -3.555 -13.209 8.828 1.00 81.31 89 PHE A O 1
ATOM 715 N N . ILE A 1 90 ? -1.457 -12.436 9.032 1.00 84.00 90 ILE A N 1
ATOM 716 C CA . ILE A 1 90 ? -1.625 -11.932 10.402 1.00 84.00 90 ILE A CA 1
ATOM 717 C C . ILE A 1 90 ? -2.676 -10.813 10.446 1.00 84.00 90 ILE A C 1
ATOM 719 O O . ILE A 1 90 ? -3.512 -10.774 11.352 1.00 84.00 90 ILE A O 1
ATOM 723 N N . LEU A 1 91 ? -2.649 -9.893 9.478 1.00 83.12 91 LEU A N 1
ATOM 724 C CA . LEU A 1 91 ? -3.613 -8.793 9.391 1.00 83.12 91 LEU A CA 1
ATOM 725 C C . LEU A 1 91 ? -5.016 -9.294 9.025 1.00 83.12 91 LEU A C 1
ATOM 727 O O . LEU A 1 91 ? -5.990 -8.878 9.650 1.00 83.12 91 LEU A O 1
ATOM 731 N N . LEU A 1 92 ? -5.122 -10.229 8.078 1.00 78.75 92 LEU A N 1
ATOM 732 C CA . LEU A 1 92 ? -6.386 -10.864 7.705 1.00 78.75 92 LEU A CA 1
ATOM 733 C C . LEU A 1 92 ? -7.016 -11.599 8.887 1.00 78.75 92 LEU A C 1
ATOM 735 O O . LEU A 1 92 ? -8.207 -11.432 9.134 1.00 78.75 92 LEU A O 1
ATOM 739 N N . GLU A 1 93 ? -6.235 -12.357 9.659 1.00 80.31 93 GLU A N 1
ATOM 740 C CA . GLU A 1 93 ? -6.745 -13.016 10.863 1.00 80.31 93 GLU A CA 1
ATOM 741 C C . GLU A 1 93 ? -7.328 -12.022 11.870 1.00 80.31 93 GLU A C 1
ATOM 743 O O . GLU A 1 93 ? -8.350 -12.311 12.492 1.00 80.31 93 GLU A O 1
ATOM 748 N N . ARG A 1 94 ? -6.711 -10.848 12.034 1.00 78.06 94 ARG A N 1
ATOM 749 C CA . ARG A 1 94 ? -7.229 -9.804 12.930 1.00 78.06 94 ARG A CA 1
ATOM 750 C C . ARG A 1 94 ? -8.541 -9.218 12.415 1.00 78.06 94 ARG A C 1
ATOM 752 O O . ARG A 1 94 ? -9.482 -9.093 13.191 1.00 78.06 94 ARG A O 1
ATOM 759 N N . LEU A 1 95 ? -8.627 -8.923 11.119 1.00 71.25 95 LEU A N 1
ATOM 760 C CA . LEU A 1 95 ? -9.839 -8.376 10.498 1.00 71.25 95 LEU A CA 1
ATOM 761 C C . LEU A 1 95 ? -11.006 -9.377 10.540 1.00 71.25 95 LEU A C 1
ATOM 763 O O . LEU A 1 95 ? -12.125 -9.010 10.893 1.00 71.25 95 LEU A O 1
ATOM 767 N N . ILE A 1 96 ? -10.741 -10.656 10.255 1.00 73.88 96 ILE A N 1
ATOM 768 C CA . ILE A 1 96 ? -11.747 -11.733 10.253 1.00 73.88 96 ILE A CA 1
ATOM 769 C C . ILE A 1 96 ? -12.279 -12.032 11.661 1.00 73.88 96 ILE A C 1
ATOM 771 O O . ILE A 1 96 ? -13.408 -12.501 11.794 1.00 73.88 96 ILE A O 1
ATOM 775 N N . ARG A 1 97 ? -11.503 -11.765 12.721 1.00 70.56 97 ARG A N 1
ATOM 776 C CA . ARG A 1 97 ? -11.945 -11.954 14.114 1.00 70.56 97 ARG A CA 1
ATOM 777 C C . ARG A 1 97 ? -12.957 -10.899 14.580 1.00 70.56 97 ARG A C 1
ATOM 779 O O . ARG A 1 97 ? -13.674 -11.162 15.543 1.00 70.56 97 ARG A O 1
ATOM 786 N N . GLU A 1 98 ? -13.089 -9.764 13.887 1.00 65.44 98 GLU A N 1
ATOM 787 C CA . GLU A 1 98 ? -14.035 -8.687 14.233 1.00 65.44 98 GLU A CA 1
ATOM 788 C C . GLU A 1 98 ? -15.046 -8.363 13.106 1.00 65.44 98 GLU A C 1
ATOM 790 O O . GLU A 1 98 ? -15.278 -7.197 12.795 1.00 65.44 98 GLU A O 1
ATOM 795 N N . PRO A 1 99 ? -15.741 -9.348 12.505 1.00 59.59 99 PRO A N 1
ATOM 796 C CA . PRO A 1 99 ? -16.542 -9.121 11.299 1.00 59.59 99 PRO A CA 1
ATOM 797 C C . PRO A 1 99 ? -17.763 -8.222 11.550 1.00 59.59 99 PRO A C 1
ATOM 799 O O . PRO A 1 99 ? -18.254 -7.577 10.634 1.00 59.59 99 PRO A O 1
ATOM 802 N N . LYS A 1 100 ? -18.248 -8.151 12.798 1.00 59.72 100 LYS A N 1
ATOM 803 C CA . LYS A 1 100 ? -19.374 -7.291 13.202 1.00 59.72 100 LYS A CA 1
ATOM 804 C C . LYS A 1 100 ? -19.004 -5.810 13.319 1.00 59.72 100 LYS A C 1
ATOM 806 O O . LYS A 1 100 ? -19.901 -4.981 13.379 1.00 59.72 100 LYS A O 1
ATOM 811 N N . ARG A 1 101 ? -17.710 -5.486 13.397 1.00 58.94 101 ARG A N 1
ATOM 812 C CA . ARG A 1 101 ? -17.213 -4.106 13.491 1.00 58.94 101 ARG A CA 1
ATOM 813 C C . ARG A 1 101 ? -17.117 -3.426 12.119 1.00 58.94 101 ARG A C 1
ATOM 815 O O . ARG A 1 101 ? -16.943 -2.217 12.064 1.00 58.94 101 ARG A O 1
ATOM 822 N N . TYR A 1 102 ? -17.239 -4.204 11.042 1.00 54.81 102 TYR A N 1
ATOM 823 C CA . TYR A 1 102 ? -17.013 -3.782 9.656 1.00 54.81 102 TYR A CA 1
ATOM 824 C C . TYR A 1 102 ? -18.213 -4.091 8.739 1.00 54.81 102 TYR A C 1
ATOM 826 O O . TYR A 1 102 ? -18.012 -4.387 7.562 1.00 54.81 102 TYR A O 1
ATOM 834 N N . GLN A 1 103 ? -19.434 -4.109 9.291 1.00 52.53 103 GLN A N 1
ATOM 835 C CA . GLN A 1 103 ? -20.685 -4.227 8.523 1.00 52.53 103 GLN A CA 1
ATOM 836 C C . GLN A 1 103 ? -21.236 -2.860 8.137 1.00 52.53 103 GLN A C 1
ATOM 838 O O . GLN A 1 103 ? -21.126 -1.940 8.976 1.00 52.53 103 GLN A O 1
#

pLDDT: mean 77.53, std 16.24, range [38.03, 96.44]

Organism: Escherichia coli (NCBI:txid562)

Sequence (103 aa):
GMVMRLSTMNSQTMPEHLFAQVVTDVQAVEQLLQEQGYEPGVIISFRYILCTFIDEAALGNGWSNKNEWIKQSLLVHFHNEAWGGEKVFILLERLIREPKRYQ

InterPro domains:
  IPR017732 Type IV / VI secretion system, DotU [PF09850] (2-102)
  IPR017732 Type IV / VI secretion system, DotU [TIGR03349] (2-102)
  IPR038522 Type IV / VI secretion system, DotU superfamily [G3DSA:1.25.40.590] (1-103)

Secondary structure (DSSP, 8-state):
-GGGGGGG----PPPTTHHHHHHHHHHHHHHHHHHTT--HHHHHHHHHHHHHHHHHHHHHTTGGGTSHHHH--HHHHHHS-S--HHHHHHHHHHHHH-GGG--

Foldseek 3Di:
DVLVVLVPDADDDDDQCVVVVVLVVLVVVLVVCVVVPHDPVLSLLVSLLVQQVVLVSCVSRVVCVDHPCVVAGSCCVSPVDDHCVVVNVVSVVVCVVPVVSPD